Protein AF-A0A1I7VSH7-F1 (afdb_monomer_lite)

InterPro domains:
  IPR019430 7TM GPCR, serpentine receptor class x (Srx) [PF10328] (25-77)

Structure (mmCIF, N/CA/C/O backbone):
data_AF-A0A1I7VSH7-F1
#
_entry.id   AF-A0A1I7VSH7-F1
#
loop_
_atom_site.group_PDB
_atom_site.id
_atom_site.type_symbol
_atom_site.label_atom_id
_atom_site.label_alt_id
_atom_site.label_comp_id
_atom_site.label_asym_id
_atom_site.label_entity_id
_atom_site.label_seq_id
_atom_site.pdbx_PDB_ins_code
_atom_site.Cartn_x
_atom_site.Cartn_y
_atom_site.Cartn_z
_atom_site.occupancy
_atom_site.B_iso_or_equiv
_atom_site.auth_seq_id
_atom_site.auth_comp_id
_atom_site.auth_asym_id
_atom_site.auth_atom_id
_atom_site.pdbx_PDB_model_num
ATOM 1 N N . MET A 1 1 ? 38.341 15.643 -16.659 1.00 53.09 1 MET A N 1
ATOM 2 C CA . MET A 1 1 ? 38.177 14.330 -15.992 1.00 53.09 1 MET A CA 1
ATOM 3 C C . MET A 1 1 ? 37.091 14.341 -14.916 1.00 53.09 1 MET A C 1
ATOM 5 O O . MET A 1 1 ? 36.356 13.375 -14.850 1.00 53.09 1 MET A O 1
ATOM 9 N N . VAL A 1 2 ? 36.922 15.425 -14.142 1.00 58.00 2 VAL A N 1
ATOM 10 C CA . VAL A 1 2 ? 35.842 15.556 -13.134 1.00 58.00 2 VAL A CA 1
ATOM 11 C C . VAL A 1 2 ? 34.431 15.657 -13.747 1.00 58.00 2 VAL A C 1
ATOM 13 O O . VAL A 1 2 ? 33.499 15.104 -13.184 1.00 58.00 2 VAL A O 1
ATOM 16 N N . LEU A 1 3 ? 34.273 16.278 -14.926 1.00 56.19 3 LEU A N 1
ATOM 17 C CA . LEU A 1 3 ? 32.965 16.418 -15.600 1.00 56.19 3 LEU A CA 1
ATOM 18 C C . LEU A 1 3 ? 32.336 15.072 -16.003 1.00 56.19 3 LEU A C 1
ATOM 20 O O . LEU A 1 3 ? 31.146 14.874 -15.796 1.00 56.19 3 LEU A O 1
ATOM 24 N N . ASN A 1 4 ? 33.156 14.120 -16.466 1.00 55.88 4 ASN A N 1
ATOM 25 C CA . ASN A 1 4 ? 32.693 12.779 -16.830 1.00 55.88 4 ASN A CA 1
ATOM 26 C C . ASN A 1 4 ? 32.084 12.049 -15.622 1.00 55.88 4 ASN A C 1
ATOM 28 O O . ASN A 1 4 ? 31.101 11.338 -15.767 1.00 55.88 4 ASN A O 1
ATOM 32 N N . SER A 1 5 ? 32.631 12.250 -14.419 1.00 56.81 5 SER A N 1
ATOM 33 C CA . SER A 1 5 ? 32.118 11.623 -13.197 1.00 56.81 5 SER A CA 1
ATOM 34 C C . SER A 1 5 ? 30.783 12.219 -12.738 1.00 56.81 5 SER A C 1
ATOM 36 O O . SER A 1 5 ? 29.949 11.479 -12.235 1.00 56.81 5 SER A O 1
ATOM 38 N N . THR A 1 6 ? 30.543 13.521 -12.924 1.00 57.25 6 THR A N 1
ATOM 39 C CA . THR A 1 6 ? 29.269 14.160 -12.544 1.00 57.25 6 THR A CA 1
ATOM 40 C C . THR A 1 6 ? 28.136 13.810 -13.511 1.00 57.25 6 THR A C 1
ATOM 42 O O . THR A 1 6 ? 27.003 13.619 -13.080 1.00 57.25 6 THR A O 1
ATOM 45 N N . GLU A 1 7 ? 28.438 13.666 -14.804 1.00 55.09 7 GLU A N 1
ATOM 46 C CA . GLU A 1 7 ? 27.470 13.207 -15.809 1.00 55.09 7 GLU A CA 1
ATOM 47 C C . GLU A 1 7 ? 27.118 11.720 -15.624 1.00 55.09 7 GLU A C 1
ATOM 49 O O . GLU A 1 7 ? 25.956 11.343 -15.755 1.00 55.09 7 GLU A O 1
ATOM 54 N N . GLN A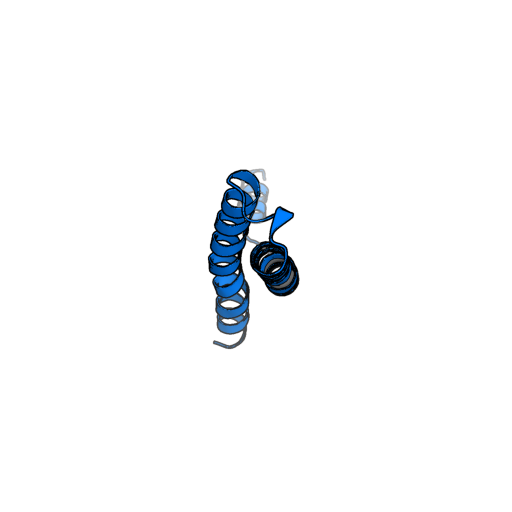 1 8 ? 28.080 10.887 -15.202 1.00 51.81 8 GLN A N 1
ATOM 55 C CA . GLN A 1 8 ? 27.836 9.479 -14.847 1.00 51.81 8 GLN A CA 1
ATOM 56 C C . GLN A 1 8 ? 26.989 9.316 -13.571 1.00 51.81 8 GLN A C 1
ATOM 58 O O . GLN A 1 8 ? 26.233 8.358 -13.471 1.00 51.81 8 GLN A O 1
ATOM 63 N N . VAL A 1 9 ? 27.068 10.249 -12.612 1.00 55.75 9 VAL A N 1
ATOM 64 C CA . VAL A 1 9 ? 26.196 10.258 -11.415 1.00 55.75 9 VAL A CA 1
ATOM 65 C C . VAL A 1 9 ? 24.744 10.611 -11.773 1.00 55.75 9 VAL A C 1
ATOM 67 O O . VAL A 1 9 ? 23.829 10.248 -11.039 1.00 55.75 9 VAL A O 1
ATOM 70 N N . MET A 1 10 ? 24.518 11.290 -12.904 1.00 57.00 10 MET A N 1
ATOM 71 C CA . MET A 1 10 ? 23.190 11.734 -13.344 1.00 57.00 10 MET A CA 1
ATOM 72 C C . MET A 1 10 ? 22.526 10.787 -14.356 1.00 57.00 10 MET A C 1
ATOM 74 O O . MET A 1 10 ? 21.322 10.890 -14.585 1.00 57.00 10 MET A O 1
ATOM 78 N N . GLN A 1 11 ? 23.272 9.846 -14.938 1.00 58.47 11 GLN A N 1
ATOM 79 C CA . GLN A 1 11 ? 22.742 8.872 -15.886 1.00 58.47 11 GLN A CA 1
ATOM 80 C C . GLN A 1 11 ? 22.569 7.518 -15.189 1.00 58.47 11 GLN A C 1
ATOM 82 O O . GLN A 1 11 ? 23.470 6.680 -15.200 1.00 58.47 11 GLN A O 1
ATOM 87 N N . ALA A 1 12 ? 21.410 7.323 -14.551 1.00 67.00 12 ALA A N 1
ATOM 88 C CA . ALA A 1 12 ? 21.052 6.036 -13.963 1.00 67.00 12 ALA A CA 1
ATOM 89 C C . ALA A 1 12 ? 21.163 4.937 -15.029 1.00 67.00 12 ALA A C 1
ATOM 91 O O . ALA A 1 12 ? 20.697 5.094 -16.162 1.00 67.00 12 ALA A O 1
ATOM 92 N N . SER A 1 13 ? 21.817 3.825 -14.691 1.00 85.38 13 SER A N 1
ATOM 93 C CA . SER A 1 13 ? 21.845 2.679 -15.591 1.00 85.38 13 SER A CA 1
ATOM 94 C C . SER A 1 13 ? 20.432 2.110 -15.703 1.00 85.38 13 SER A C 1
ATOM 96 O O . SER A 1 13 ? 19.723 2.013 -14.703 1.00 85.38 13 SER A O 1
ATOM 98 N N . ARG A 1 14 ? 20.033 1.640 -16.890 1.00 84.50 14 ARG A N 1
ATOM 99 C CA . ARG A 1 14 ? 18.746 0.944 -17.091 1.00 84.50 14 ARG A CA 1
ATOM 100 C C . ARG A 1 14 ? 18.548 -0.210 -16.099 1.00 84.50 14 ARG A C 1
ATOM 102 O O . ARG A 1 14 ? 17.432 -0.518 -15.695 1.00 84.50 14 ARG A O 1
ATOM 109 N N . THR A 1 15 ? 19.641 -0.855 -15.701 1.00 88.06 15 THR A N 1
ATOM 110 C CA . THR A 1 15 ? 19.636 -1.896 -14.671 1.00 88.06 15 THR A CA 1
ATOM 111 C C . THR A 1 15 ? 19.213 -1.348 -13.304 1.00 88.06 15 THR A C 1
ATOM 113 O O . THR A 1 15 ? 18.417 -1.986 -12.619 1.00 88.06 15 THR A O 1
ATOM 116 N N . ASP A 1 16 ? 19.689 -0.162 -12.924 1.00 89.56 16 ASP A N 1
ATOM 117 C CA . ASP A 1 16 ? 19.351 0.487 -11.651 1.00 89.56 16 ASP A CA 1
ATOM 118 C C . ASP A 1 16 ? 17.878 0.910 -11.626 1.00 89.56 16 ASP A C 1
ATOM 120 O O . ASP A 1 16 ? 17.204 0.740 -10.613 1.00 89.56 16 ASP A O 1
ATOM 124 N N . GLU A 1 17 ? 17.350 1.382 -12.760 1.00 87.94 17 GLU A N 1
ATOM 125 C CA . GLU A 1 17 ? 15.929 1.711 -12.923 1.00 87.94 17 GLU A CA 1
ATOM 126 C C . GLU A 1 17 ? 15.033 0.477 -12.742 1.00 87.94 17 GLU A C 1
ATOM 128 O O . GLU A 1 17 ? 14.030 0.534 -12.028 1.00 87.94 17 GLU A O 1
ATOM 133 N N . ILE A 1 18 ? 15.418 -0.660 -13.336 1.00 88.69 18 ILE A N 1
ATOM 134 C CA . ILE A 1 18 ? 14.710 -1.938 -13.166 1.00 88.69 18 ILE A CA 1
ATOM 135 C C . ILE A 1 18 ? 14.732 -2.367 -11.696 1.00 88.69 18 ILE A C 1
ATOM 137 O O . ILE A 1 18 ? 13.688 -2.721 -11.146 1.00 88.69 18 ILE A O 1
ATOM 141 N N . TYR A 1 19 ? 15.893 -2.317 -11.037 1.00 92.19 19 TYR A N 1
ATOM 142 C CA . TYR A 1 19 ? 15.991 -2.673 -9.620 1.00 92.19 19 TYR A CA 1
ATOM 143 C C . TYR A 1 19 ? 15.140 -1.757 -8.740 1.00 92.19 19 TYR A C 1
ATOM 145 O O . TYR A 1 19 ? 14.383 -2.253 -7.903 1.00 92.19 19 TYR A O 1
ATOM 153 N N . ALA A 1 20 ? 15.209 -0.442 -8.951 1.00 91.31 20 ALA A N 1
ATOM 154 C CA . ALA A 1 20 ? 14.405 0.527 -8.217 1.00 91.31 20 ALA A CA 1
ATOM 155 C C . ALA A 1 20 ? 12.907 0.253 -8.399 1.00 91.31 20 ALA A C 1
ATOM 157 O O . ALA A 1 20 ? 12.164 0.221 -7.421 1.00 91.31 20 ALA A O 1
ATOM 158 N N . ALA A 1 21 ? 12.464 -0.026 -9.625 1.00 91.44 21 ALA A N 1
ATOM 159 C CA . ALA A 1 21 ? 11.069 -0.331 -9.902 1.00 91.44 21 ALA A CA 1
ATOM 160 C C . ALA A 1 21 ? 10.587 -1.611 -9.211 1.00 91.44 21 ALA A C 1
ATOM 162 O O . ALA A 1 21 ? 9.518 -1.607 -8.600 1.00 91.44 21 ALA A O 1
ATOM 163 N N . VAL A 1 22 ? 11.376 -2.690 -9.255 1.00 92.69 22 VAL A N 1
ATOM 164 C CA . VAL A 1 22 ? 11.037 -3.958 -8.589 1.00 92.69 22 VAL A CA 1
ATOM 165 C C . VAL A 1 22 ? 10.958 -3.774 -7.074 1.00 92.69 22 VAL A C 1
ATOM 167 O O . VAL A 1 22 ? 10.014 -4.259 -6.443 1.00 92.69 22 VAL A O 1
ATOM 170 N N . ILE A 1 23 ? 11.910 -3.047 -6.483 1.00 95.00 23 ILE A N 1
ATOM 171 C CA . ILE A 1 23 ? 11.920 -2.751 -5.045 1.00 95.00 23 ILE A CA 1
ATOM 172 C C . ILE A 1 23 ? 10.692 -1.917 -4.674 1.00 95.00 23 ILE A C 1
ATOM 174 O O . ILE A 1 23 ? 9.940 -2.305 -3.780 1.00 95.00 23 ILE A O 1
ATOM 178 N N . CYS A 1 24 ? 10.446 -0.813 -5.381 1.00 94.81 24 CYS A N 1
ATOM 179 C CA . CYS A 1 24 ? 9.315 0.071 -5.113 1.00 94.81 24 CYS A CA 1
ATOM 180 C C . CYS A 1 24 ? 7.973 -0.649 -5.282 1.00 94.81 24 CYS A C 1
ATOM 182 O O . CYS A 1 24 ? 7.102 -0.499 -4.430 1.00 94.81 24 CYS A O 1
ATOM 184 N N . PHE A 1 25 ? 7.809 -1.475 -6.318 1.00 94.44 25 PHE A N 1
ATOM 185 C CA . PHE A 1 25 ? 6.599 -2.275 -6.513 1.00 94.44 25 PHE A CA 1
ATOM 186 C C . PHE A 1 25 ? 6.392 -3.281 -5.374 1.00 94.44 25 PHE A C 1
ATOM 188 O O . PHE A 1 25 ? 5.297 -3.385 -4.822 1.00 94.44 25 PHE A O 1
ATOM 195 N N . THR A 1 26 ? 7.451 -3.985 -4.969 1.00 95.62 26 THR A N 1
ATOM 196 C CA . THR A 1 26 ? 7.386 -4.949 -3.860 1.00 95.62 26 THR A CA 1
ATOM 197 C C . THR A 1 26 ? 6.998 -4.258 -2.550 1.00 95.62 26 THR A C 1
ATOM 199 O O . THR A 1 26 ? 6.105 -4.726 -1.841 1.00 95.62 26 THR A O 1
ATOM 202 N N . LEU A 1 27 ? 7.619 -3.114 -2.245 1.00 96.94 27 LEU A N 1
ATOM 203 C CA . LEU A 1 27 ? 7.284 -2.304 -1.073 1.00 96.94 27 LEU A CA 1
ATOM 204 C C . LEU A 1 27 ? 5.861 -1.742 -1.148 1.00 96.94 27 LEU A C 1
ATOM 206 O O . LEU A 1 27 ? 5.181 -1.700 -0.126 1.00 96.94 27 LEU A O 1
ATOM 210 N N . ALA A 1 28 ? 5.389 -1.370 -2.339 1.00 97.62 28 ALA A N 1
ATOM 211 C CA . ALA A 1 28 ? 4.024 -0.906 -2.546 1.00 97.62 28 ALA A CA 1
ATOM 212 C C . ALA A 1 28 ? 3.001 -1.991 -2.187 1.00 97.62 28 ALA A C 1
ATOM 214 O O . ALA A 1 28 ? 2.091 -1.745 -1.399 1.00 97.62 28 ALA A O 1
ATOM 215 N N . VAL A 1 29 ? 3.188 -3.214 -2.694 1.00 97.38 29 VAL A N 1
ATOM 216 C CA . VAL A 1 29 ? 2.307 -4.354 -2.394 1.00 97.38 29 VAL A CA 1
ATOM 217 C C . VAL A 1 29 ? 2.314 -4.683 -0.900 1.00 97.38 29 VAL A C 1
ATOM 219 O O . VAL A 1 29 ? 1.250 -4.809 -0.294 1.00 97.38 29 VAL A O 1
ATOM 222 N N . LEU A 1 30 ? 3.496 -4.784 -0.284 1.00 98.12 30 LEU A N 1
ATOM 223 C CA . LEU A 1 30 ? 3.605 -5.059 1.152 1.00 98.12 30 LEU A CA 1
ATOM 224 C C . LEU A 1 30 ? 2.967 -3.950 1.992 1.00 98.12 30 LEU A C 1
ATOM 226 O O . LEU A 1 30 ? 2.226 -4.245 2.927 1.00 98.12 30 LEU A O 1
ATOM 230 N N . GLY A 1 31 ? 3.205 -2.691 1.628 1.00 98.06 31 GLY A N 1
ATOM 231 C CA . GLY A 1 31 ? 2.616 -1.537 2.291 1.00 98.06 31 GLY A CA 1
ATOM 232 C C . GLY A 1 31 ? 1.091 -1.519 2.192 1.00 98.06 31 GLY A C 1
ATOM 233 O O . GLY A 1 31 ? 0.432 -1.152 3.160 1.00 98.06 31 GLY A O 1
ATOM 234 N N . ILE A 1 32 ? 0.512 -1.925 1.055 1.00 98.50 32 ILE A N 1
ATOM 235 C CA . ILE A 1 32 ? -0.949 -2.010 0.901 1.00 98.50 32 ILE A CA 1
ATOM 236 C C . ILE A 1 32 ? -1.523 -3.029 1.884 1.00 98.50 32 ILE A C 1
ATOM 238 O O . ILE A 1 32 ? -2.514 -2.752 2.559 1.00 98.50 32 ILE A O 1
ATOM 242 N N . ILE A 1 33 ? -0.880 -4.192 2.002 1.00 98.38 33 ILE A N 1
ATOM 243 C CA . ILE A 1 33 ? -1.321 -5.253 2.909 1.00 98.38 33 ILE A CA 1
ATOM 244 C C . ILE A 1 33 ? -1.227 -4.786 4.366 1.00 98.38 33 ILE A C 1
ATOM 246 O O . ILE A 1 33 ? -2.193 -4.922 5.116 1.00 98.38 33 ILE A O 1
ATOM 250 N N . THR A 1 34 ? -0.089 -4.225 4.781 1.00 98.31 34 THR A N 1
ATOM 251 C CA . THR A 1 34 ? 0.130 -3.834 6.182 1.00 98.31 34 THR A CA 1
ATOM 252 C C . THR A 1 34 ? -0.724 -2.639 6.598 1.00 98.31 34 THR A C 1
ATOM 254 O O . THR A 1 34 ? -1.323 -2.679 7.673 1.00 98.31 34 THR A O 1
ATOM 257 N N . ASN A 1 35 ? -0.864 -1.615 5.751 1.00 98.19 35 ASN A N 1
ATOM 258 C CA . ASN A 1 35 ? -1.739 -0.475 6.036 1.00 98.19 35 ASN A CA 1
ATOM 259 C C . ASN A 1 35 ? -3.220 -0.860 5.986 1.00 98.19 35 ASN A C 1
ATOM 261 O O . ASN A 1 35 ? -3.992 -0.449 6.853 1.00 98.19 35 ASN A O 1
ATOM 265 N N . GLY A 1 36 ? -3.619 -1.715 5.039 1.00 98.19 36 GLY A N 1
ATOM 266 C CA . GLY A 1 36 ? -4.967 -2.282 5.002 1.00 98.19 36 GLY A CA 1
ATOM 267 C C . GLY A 1 36 ? -5.291 -3.070 6.274 1.00 98.19 36 GLY A C 1
ATOM 268 O O . GLY A 1 36 ? -6.370 -2.908 6.847 1.00 98.19 36 GLY A O 1
ATOM 269 N N . LEU A 1 37 ? -4.334 -3.860 6.774 1.00 98.12 37 LEU A N 1
ATOM 270 C CA .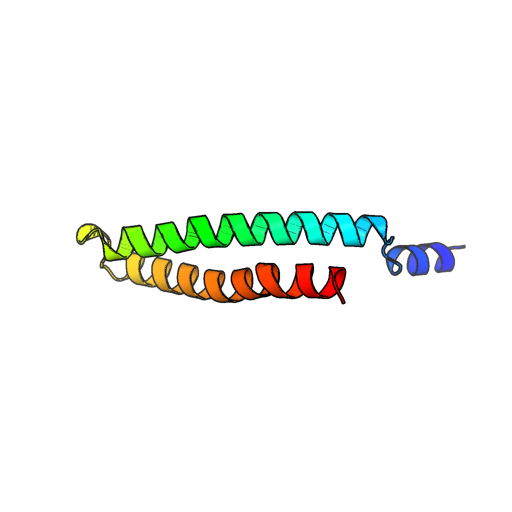 LEU A 1 37 ? -4.475 -4.580 8.036 1.00 98.12 37 LEU A CA 1
ATOM 271 C C . LEU A 1 37 ? -4.562 -3.626 9.236 1.00 98.12 37 LEU A C 1
ATOM 273 O O . LEU A 1 37 ? -5.402 -3.839 10.108 1.00 98.12 37 LEU A O 1
ATOM 277 N N . ALA A 1 38 ? -3.753 -2.564 9.278 1.00 97.81 38 ALA A N 1
ATOM 278 C CA . ALA A 1 38 ? -3.823 -1.556 10.336 1.00 97.81 38 ALA A CA 1
ATOM 279 C C . ALA A 1 38 ? -5.215 -0.909 10.400 1.00 97.81 38 ALA A C 1
ATOM 281 O O . ALA A 1 38 ? -5.830 -0.866 11.468 1.00 97.81 38 ALA A O 1
ATOM 282 N N . VAL A 1 39 ? -5.755 -0.495 9.249 1.00 98.12 39 VAL A N 1
ATOM 283 C CA . VAL A 1 39 ? -7.124 0.028 9.139 1.00 98.12 39 VAL A CA 1
ATOM 284 C C . VAL A 1 39 ? -8.144 -1.001 9.633 1.00 98.12 39 VAL A C 1
ATOM 286 O O . VAL A 1 39 ? -8.983 -0.680 10.477 1.00 98.12 39 VAL A O 1
ATOM 289 N N . ALA A 1 40 ? -8.056 -2.250 9.167 1.00 98.06 40 ALA A N 1
ATOM 290 C CA . ALA A 1 40 ? -8.983 -3.311 9.556 1.00 98.06 40 ALA A CA 1
ATOM 291 C C . ALA A 1 40 ? -8.960 -3.592 11.069 1.00 98.06 40 ALA A C 1
ATOM 293 O O . ALA A 1 40 ? -10.018 -3.740 11.685 1.00 98.06 40 ALA A O 1
ATOM 294 N N . ILE A 1 41 ? -7.773 -3.625 11.683 1.00 98.00 41 ILE A N 1
ATOM 295 C CA . ILE A 1 41 ? -7.602 -3.839 13.125 1.00 98.00 41 ILE A CA 1
ATOM 296 C C . ILE A 1 41 ? -8.231 -2.691 13.918 1.00 98.00 41 ILE A C 1
ATOM 298 O O . ILE A 1 41 ? -8.986 -2.948 14.857 1.00 98.00 41 ILE A O 1
ATOM 302 N N . ILE A 1 42 ? -7.968 -1.438 13.535 1.00 97.56 42 ILE A N 1
ATOM 303 C CA . ILE A 1 42 ? -8.495 -0.258 14.240 1.00 97.56 42 ILE A CA 1
ATOM 304 C C . ILE A 1 42 ? -10.025 -0.211 14.150 1.00 97.56 42 ILE A C 1
ATOM 306 O O . ILE A 1 42 ? -10.696 0.046 15.149 1.00 97.56 42 ILE A O 1
ATOM 310 N N . VAL A 1 43 ? -10.595 -0.524 12.981 1.00 97.06 43 VAL A N 1
ATOM 311 C CA . VAL A 1 43 ? -12.053 -0.576 12.794 1.00 97.06 43 VAL A CA 1
ATOM 312 C C . VAL A 1 43 ? -12.685 -1.728 13.585 1.00 97.06 43 VAL A C 1
ATOM 314 O O . VAL A 1 43 ? -13.783 -1.565 14.115 1.00 97.06 43 VAL A O 1
ATOM 317 N N . SER A 1 44 ? -12.003 -2.869 13.710 1.00 97.06 44 SER A N 1
ATOM 318 C CA . SER A 1 44 ? -12.551 -4.069 14.364 1.00 97.06 44 SER A CA 1
ATOM 319 C C . SER A 1 44 ? -12.443 -4.044 15.892 1.00 97.06 44 SER A C 1
ATOM 321 O O . SER A 1 44 ? -13.282 -4.621 16.586 1.00 97.06 44 SER A O 1
ATOM 323 N N . ALA A 1 45 ? -11.424 -3.389 16.448 1.00 95.62 45 ALA A N 1
ATOM 324 C CA . ALA A 1 45 ? -11.170 -3.377 17.883 1.00 95.62 45 ALA A CA 1
ATOM 325 C C . ALA A 1 45 ? -11.667 -2.078 18.537 1.00 95.62 45 ALA A C 1
ATOM 327 O O . ALA A 1 45 ? -11.016 -1.040 18.459 1.00 95.62 45 ALA A O 1
ATOM 328 N N . LYS A 1 46 ? -12.774 -2.151 19.292 1.00 94.06 46 LYS A N 1
ATOM 329 C CA . LYS A 1 46 ? -13.355 -0.994 20.013 1.00 94.06 46 LYS A CA 1
ATOM 330 C C . LYS A 1 46 ? -12.354 -0.258 20.913 1.00 94.06 46 LYS A C 1
ATOM 332 O O . LYS A 1 46 ? -12.410 0.960 21.023 1.00 94.06 46 LYS A O 1
ATOM 337 N N . ASN A 1 47 ? -11.406 -0.982 21.512 1.00 94.81 47 ASN A N 1
ATOM 338 C CA . ASN A 1 47 ? -10.365 -0.400 22.370 1.00 94.81 47 ASN A CA 1
ATOM 339 C C . ASN A 1 47 ? -9.387 0.515 21.602 1.00 94.81 47 ASN A C 1
ATOM 341 O O . ASN A 1 47 ? -8.739 1.364 22.212 1.00 94.81 47 ASN A O 1
ATOM 345 N N . LEU A 1 48 ? -9.282 0.352 20.277 1.00 92.56 48 LEU A N 1
ATOM 346 C CA . LEU A 1 48 ? -8.441 1.158 19.387 1.00 92.56 48 LEU A CA 1
ATOM 347 C C . LEU A 1 48 ? -9.204 2.318 18.730 1.00 92.56 48 LEU A C 1
ATOM 349 O O . LEU A 1 48 ? -8.572 3.180 18.134 1.00 92.56 48 LEU A O 1
ATOM 353 N N . GLN A 1 49 ? -10.529 2.409 18.874 1.00 96.12 49 GL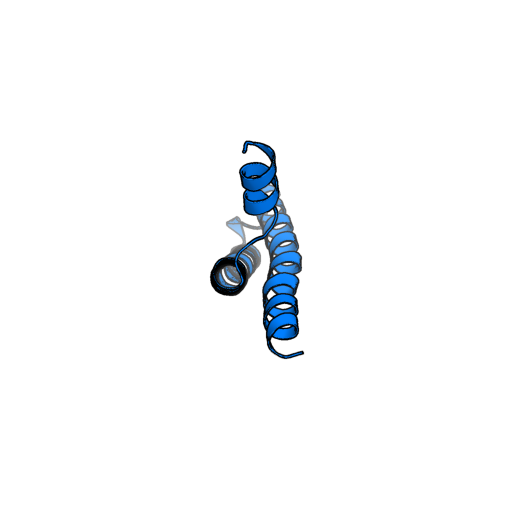N A N 1
ATOM 354 C CA . GLN A 1 49 ? -11.349 3.500 18.321 1.00 96.12 49 GLN A CA 1
ATOM 355 C C . GLN A 1 49 ? -11.283 4.772 19.185 1.00 96.12 49 GLN A C 1
ATOM 357 O O . GLN A 1 49 ? -12.292 5.341 19.599 1.00 96.12 49 GLN A O 1
ATOM 362 N N . ASN A 1 50 ? -10.065 5.203 19.485 1.00 96.69 50 ASN A N 1
ATOM 363 C CA . ASN A 1 50 ? -9.745 6.400 20.249 1.00 96.69 50 ASN A CA 1
ATOM 364 C C . ASN A 1 50 ? -8.952 7.386 19.370 1.00 96.69 50 ASN A C 1
ATOM 366 O O . ASN A 1 50 ? -8.602 7.075 18.232 1.00 96.69 50 ASN A O 1
ATOM 370 N N . ALA A 1 51 ? -8.659 8.585 19.883 1.00 97.38 51 ALA A N 1
ATOM 371 C CA . ALA A 1 51 ? -7.969 9.625 19.112 1.00 97.38 51 ALA A CA 1
ATOM 372 C C . ALA A 1 51 ? -6.610 9.168 18.546 1.00 97.38 51 ALA A C 1
ATOM 374 O O . ALA A 1 51 ? -6.257 9.530 17.425 1.00 97.38 51 ALA A O 1
ATOM 375 N N . PHE A 1 52 ? -5.871 8.336 19.287 1.00 96.06 52 PHE A N 1
ATOM 376 C CA . PHE A 1 52 ? -4.605 7.775 18.821 1.00 96.06 52 PHE A CA 1
ATOM 377 C C . PHE A 1 52 ? -4.819 6.784 17.671 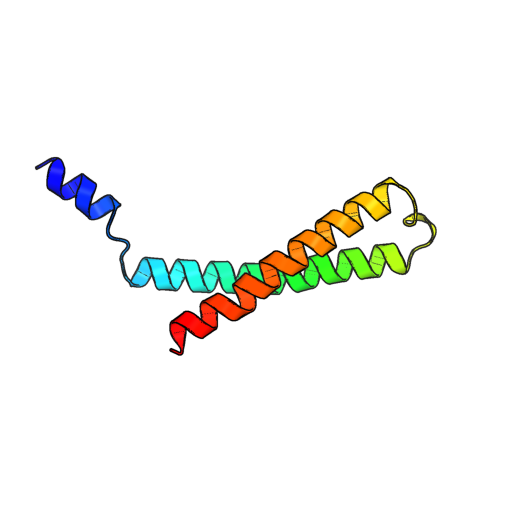1.00 96.06 52 PHE A C 1
ATOM 379 O O . PHE A 1 52 ? -4.181 6.915 16.630 1.00 96.06 52 PHE A O 1
ATOM 386 N N . GLY A 1 53 ? -5.762 5.849 17.807 1.00 96.94 53 GLY A N 1
ATOM 387 C CA . GLY A 1 53 ? -6.061 4.890 16.744 1.00 96.94 53 GLY A CA 1
ATOM 388 C C . GLY A 1 53 ? -6.599 5.550 15.476 1.00 96.94 53 GLY A C 1
ATOM 389 O O . GLY A 1 53 ? -6.161 5.195 14.388 1.00 96.94 53 GLY A O 1
ATOM 390 N N . TYR A 1 54 ? -7.455 6.571 15.577 1.00 97.25 54 TYR A N 1
ATOM 391 C CA . TYR A 1 54 ? -7.889 7.326 14.395 1.00 97.25 54 TYR A CA 1
ATOM 392 C C . TYR A 1 54 ? -6.749 8.111 13.730 1.00 97.25 54 TYR A C 1
ATOM 394 O O . TYR A 1 54 ? -6.736 8.224 12.506 1.00 97.25 54 TYR A O 1
ATOM 402 N N . SER A 1 55 ? -5.767 8.596 14.499 1.00 97.81 55 SER A N 1
ATOM 403 C CA . SER A 1 55 ? -4.544 9.189 13.941 1.00 97.81 55 SER A CA 1
ATOM 404 C C . SER A 1 55 ? -3.721 8.146 13.173 1.00 97.81 55 SER A C 1
ATOM 406 O O . SER A 1 55 ? -3.342 8.363 12.027 1.00 97.81 55 SER A O 1
ATOM 408 N N . CYS A 1 56 ? -3.512 6.954 13.743 1.00 97.19 56 CYS A N 1
ATOM 409 C CA . CYS A 1 56 ? -2.849 5.858 13.029 1.00 97.19 56 CYS A CA 1
ATOM 410 C C . CYS A 1 56 ? -3.621 5.437 11.767 1.00 97.19 56 CYS A C 1
ATOM 412 O O . CYS A 1 56 ? -3.013 5.141 10.741 1.00 97.19 56 CYS A O 1
ATOM 414 N N . MET A 1 57 ? -4.954 5.439 11.821 1.00 97.56 57 MET A N 1
ATOM 415 C CA . MET A 1 57 ? -5.809 5.113 10.681 1.00 97.56 57 MET A CA 1
ATOM 416 C C . MET A 1 57 ? -5.703 6.154 9.561 1.00 97.56 57 MET A C 1
ATOM 418 O O . MET A 1 57 ? -5.666 5.765 8.397 1.00 97.56 57 MET A O 1
ATOM 422 N N . SER A 1 58 ? -5.633 7.454 9.871 1.00 97.69 58 SER A N 1
ATOM 423 C CA . SER A 1 58 ? -5.486 8.493 8.842 1.00 97.69 58 SER A CA 1
ATOM 424 C C . SER A 1 58 ? -4.132 8.407 8.136 1.00 97.69 58 SER A C 1
ATOM 426 O O . SER A 1 58 ? -4.088 8.520 6.911 1.00 97.69 58 SER A O 1
ATOM 428 N N . HIS A 1 59 ? -3.056 8.117 8.876 1.00 97.62 59 HIS A N 1
ATOM 429 C CA . HIS A 1 59 ? -1.745 7.817 8.299 1.00 97.62 59 HIS A CA 1
ATOM 430 C C . HIS A 1 59 ? -1.804 6.588 7.388 1.00 97.62 59 HIS A C 1
ATOM 432 O O . HIS A 1 59 ? -1.421 6.682 6.227 1.00 97.62 59 HIS A O 1
ATOM 438 N N . ALA A 1 60 ? -2.384 5.482 7.863 1.00 97.69 60 ALA A N 1
ATOM 439 C CA . ALA A 1 60 ? -2.504 4.265 7.064 1.00 97.69 60 ALA A CA 1
ATOM 440 C C . ALA A 1 60 ? -3.334 4.472 5.784 1.00 97.69 60 ALA A C 1
ATOM 442 O O . ALA A 1 60 ? -2.991 3.946 4.728 1.00 97.69 60 ALA A O 1
ATOM 443 N N . ILE A 1 61 ? -4.410 5.265 5.842 1.00 97.69 61 ILE A N 1
ATO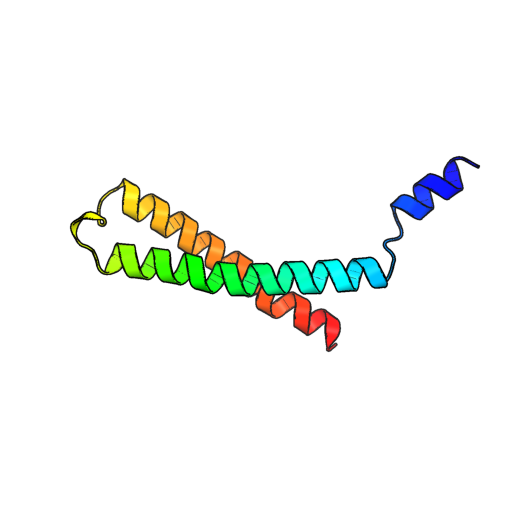M 444 C CA . ILE A 1 61 ? -5.209 5.614 4.655 1.00 97.69 61 ILE A CA 1
ATOM 445 C C . ILE A 1 61 ? -4.415 6.508 3.692 1.00 97.69 61 ILE A C 1
ATOM 447 O O . ILE A 1 61 ? -4.483 6.300 2.480 1.00 97.69 61 ILE A O 1
ATOM 451 N N . GLY A 1 62 ? -3.662 7.485 4.206 1.00 97.69 62 GLY A N 1
ATOM 452 C CA . GLY A 1 62 ? -2.777 8.319 3.392 1.00 97.69 62 GLY A CA 1
ATOM 453 C C . GLY A 1 62 ? -1.726 7.486 2.657 1.00 97.69 62 GLY A C 1
ATOM 454 O O . GLY A 1 62 ? -1.560 7.626 1.443 1.00 97.69 62 GLY A O 1
ATOM 455 N N . ASP A 1 63 ? -1.097 6.554 3.373 1.00 97.94 63 ASP A N 1
ATOM 456 C CA . ASP A 1 63 ? -0.106 5.634 2.822 1.00 97.94 63 ASP A CA 1
ATOM 457 C C . ASP A 1 63 ? -0.719 4.743 1.735 1.00 97.94 63 ASP A C 1
ATOM 459 O O . ASP A 1 63 ? -0.140 4.610 0.656 1.00 97.94 63 ASP A O 1
ATOM 463 N N . LEU A 1 64 ? -1.925 4.197 1.951 1.00 97.94 64 LEU A N 1
ATOM 464 C CA . LEU A 1 64 ? -2.633 3.405 0.936 1.00 97.94 64 LEU A CA 1
ATOM 465 C C . LEU A 1 64 ? -2.786 4.156 -0.391 1.00 97.94 64 LEU A C 1
ATOM 467 O O . LEU A 1 64 ? -2.585 3.559 -1.448 1.00 97.94 64 LEU A O 1
ATOM 471 N N . GLY A 1 65 ? -3.091 5.456 -0.352 1.00 95.25 65 GLY A N 1
ATOM 472 C CA . GLY A 1 65 ? -3.199 6.276 -1.559 1.00 95.25 65 GLY A CA 1
ATOM 473 C C . GLY A 1 65 ? -1.899 6.308 -2.368 1.00 95.25 65 GLY A C 1
ATOM 474 O O . GLY A 1 65 ? -1.906 6.040 -3.570 1.00 95.25 65 GLY A O 1
ATOM 475 N N . VAL A 1 66 ? -0.769 6.579 -1.711 1.00 95.81 66 VAL A N 1
ATOM 476 C CA . VAL A 1 66 ? 0.548 6.650 -2.370 1.00 95.81 66 VAL A CA 1
ATOM 477 C C . VAL A 1 66 ? 0.999 5.275 -2.866 1.00 95.81 66 VAL A C 1
ATOM 479 O O . VAL A 1 66 ? 1.518 5.142 -3.975 1.00 95.81 66 VAL A O 1
ATOM 482 N N . LEU A 1 67 ? 0.767 4.226 -2.079 1.00 97.50 67 LEU A N 1
ATOM 483 C CA . LEU A 1 67 ? 1.182 2.871 -2.428 1.00 97.50 67 LEU A CA 1
ATOM 484 C C . LEU A 1 67 ? 0.383 2.316 -3.616 1.00 97.50 67 LEU A C 1
ATOM 486 O O . LEU A 1 67 ? 0.961 1.638 -4.461 1.00 97.50 67 LEU A O 1
ATOM 490 N N . VAL A 1 68 ? -0.905 2.654 -3.751 1.00 95.38 68 VAL A N 1
ATOM 491 C CA . VAL A 1 68 ? -1.699 2.316 -4.949 1.00 95.38 68 VAL A CA 1
ATOM 492 C C . VAL A 1 68 ? -1.119 2.976 -6.202 1.00 95.38 68 VAL A C 1
ATOM 494 O O . VAL A 1 68 ? -1.061 2.337 -7.255 1.00 95.38 68 VAL A O 1
ATOM 497 N N . ILE A 1 69 ? -0.633 4.218 -6.100 1.00 94.69 69 ILE A N 1
ATOM 498 C CA . ILE A 1 69 ? 0.048 4.887 -7.217 1.00 94.69 69 ILE A CA 1
ATOM 499 C C . ILE A 1 69 ? 1.319 4.120 -7.587 1.0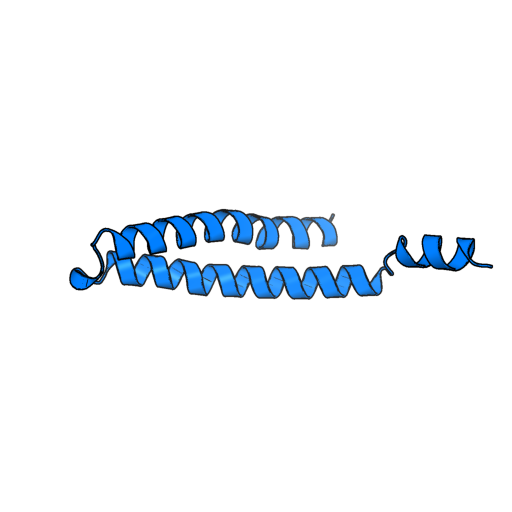0 94.69 69 ILE A C 1
ATOM 501 O O . ILE A 1 69 ? 1.490 3.779 -8.752 1.00 94.69 69 ILE A O 1
ATOM 505 N N . PHE A 1 70 ? 2.182 3.763 -6.632 1.00 92.38 70 PHE A N 1
ATOM 506 C CA . PHE A 1 70 ? 3.387 2.985 -6.952 1.00 92.38 70 PHE A CA 1
ATOM 507 C C . PHE A 1 70 ? 3.082 1.591 -7.511 1.00 92.38 70 PHE A C 1
ATOM 509 O O . PHE A 1 70 ? 3.755 1.148 -8.441 1.00 92.38 70 PHE A O 1
ATOM 516 N N . ALA A 1 71 ? 2.050 0.920 -7.002 1.00 93.12 71 ALA A N 1
ATOM 517 C CA . ALA A 1 71 ? 1.642 -0.398 -7.476 1.00 93.12 71 ALA A CA 1
ATOM 518 C C . ALA A 1 71 ? 1.057 -0.380 -8.900 1.00 93.12 71 ALA A C 1
ATOM 520 O O . ALA A 1 71 ? 1.059 -1.413 -9.561 1.00 93.12 71 ALA A O 1
ATOM 521 N N . THR A 1 72 ? 0.561 0.764 -9.382 1.00 92.75 72 THR A N 1
ATOM 522 C CA . THR A 1 72 ? -0.063 0.891 -10.712 1.00 92.75 72 THR A CA 1
ATOM 523 C C . THR A 1 72 ? 0.835 1.611 -11.714 1.00 92.75 72 THR A C 1
ATOM 525 O O . THR A 1 72 ? 1.035 1.120 -12.820 1.00 92.75 72 THR A O 1
ATOM 528 N N . TRP A 1 73 ? 1.434 2.737 -11.332 1.00 90.50 73 TRP A N 1
ATOM 529 C CA . TRP A 1 73 ? 2.247 3.576 -12.212 1.00 90.50 73 TRP A CA 1
ATOM 530 C C . TRP A 1 73 ? 3.535 2.891 -12.673 1.00 90.50 73 TRP A C 1
ATOM 532 O O . TRP A 1 73 ? 3.879 2.966 -13.852 1.00 90.50 73 TRP A O 1
ATOM 542 N N . LEU A 1 74 ? 4.236 2.197 -11.768 1.00 87.75 74 LEU A N 1
ATOM 543 C CA . LEU A 1 74 ? 5.478 1.498 -12.104 1.00 87.75 74 LEU A CA 1
ATOM 544 C C . LEU A 1 74 ? 5.256 0.409 -13.160 1.00 87.75 74 LEU A C 1
ATOM 546 O O . LEU A 1 74 ? 5.879 0.507 -14.210 1.00 87.75 74 LEU A O 1
ATOM 550 N N . PRO A 1 75 ? 4.364 -0.584 -12.979 1.00 83.38 75 PRO A N 1
ATOM 551 C CA . PRO A 1 75 ? 4.160 -1.599 -14.010 1.00 83.38 75 PRO A CA 1
ATOM 552 C C . PRO A 1 75 ? 3.631 -1.017 -15.326 1.00 83.38 75 PRO A C 1
ATOM 554 O O . PRO A 1 75 ? 4.008 -1.518 -16.379 1.00 83.38 75 PRO A O 1
ATOM 557 N N . ILE A 1 76 ? 2.831 0.058 -15.295 1.00 86.44 76 ILE A N 1
ATOM 558 C CA . ILE A 1 76 ? 2.406 0.761 -16.517 1.00 86.44 76 ILE A CA 1
ATOM 559 C C . ILE A 1 76 ? 3.622 1.262 -17.305 1.00 86.44 76 ILE A C 1
ATOM 561 O O . ILE A 1 76 ? 3.700 0.994 -18.497 1.00 86.44 76 ILE A O 1
ATOM 565 N N . GLN A 1 77 ? 4.588 1.908 -16.647 1.00 83.56 77 GLN A N 1
ATOM 566 C CA . GLN A 1 77 ? 5.829 2.373 -17.284 1.00 83.56 77 GLN A CA 1
ATOM 567 C C . GLN A 1 77 ? 6.716 1.250 -17.847 1.00 83.56 77 GLN A C 1
ATOM 569 O O . GLN A 1 77 ? 7.556 1.509 -18.697 1.00 83.56 77 GLN A O 1
ATOM 574 N N . PHE A 1 78 ? 6.562 0.006 -17.384 1.00 76.31 78 PHE A N 1
ATOM 575 C CA . PHE A 1 78 ? 7.294 -1.138 -17.945 1.00 76.31 78 PHE A CA 1
ATOM 576 C C . PHE A 1 78 ? 6.563 -1.826 -19.101 1.00 76.31 78 PHE A C 1
ATOM 578 O O . PHE A 1 78 ? 7.199 -2.543 -19.874 1.00 76.31 78 PHE A O 1
ATOM 585 N N . ILE A 1 79 ? 5.241 -1.666 -19.188 1.00 74.69 79 ILE A N 1
ATOM 586 C CA . ILE A 1 79 ? 4.398 -2.310 -20.203 1.00 74.69 79 ILE A CA 1
ATOM 587 C C . ILE A 1 79 ? 4.215 -1.412 -21.439 1.00 74.69 79 ILE A C 1
ATOM 589 O O . ILE A 1 79 ? 4.129 -1.944 -22.547 1.00 74.69 79 ILE A O 1
ATOM 593 N N . LEU A 1 80 ? 4.125 -0.090 -21.249 1.00 60.06 80 LEU A N 1
ATOM 594 C CA . LEU A 1 80 ? 3.934 0.940 -22.285 1.00 60.06 80 LEU A CA 1
ATOM 595 C C . LEU A 1 80 ? 5.255 1.615 -22.661 1.00 60.06 80 LEU A C 1
ATOM 597 O O . LEU A 1 80 ? 5.452 1.842 -23.876 1.00 60.06 80 LEU A O 1
#

Secondary structure (DSSP, 8-state):
-HHHHHHHHHS--HHHHHHHHHHHHHHHHHHHHHHHHHHHHHHH-GGG-SHHHHHHHHHHHHHHHHHHHHHHHHHHHHH-

Foldseek 3Di:
DVVVVVVVVVDDDPVNLVVVLVVLLVCLVVLLVVLVVLLVCCVVDPVNVDPVSVVSNVVSVVSNVVSVCSNPVSVVVVVD

Sequence (80 aa):
MVLNSTEQVMQASRTDEIYAAVICFTLAVLGIITNGLAVAIIVSAKNLQNAFGYSCMSHAIGDLGVLVIFATWLPIQFIL

Organism: Loa loa (NCBI:txid7209)

pLDDT: mean 88.12, std 14.53, range [51.81, 98.5]

Radius of gyration: 18.71 Å; chains: 1; bounding box: 52×22×45 Å